Protein AF-A0A2J5P3P3-F1 (afdb_monomer)

InterPro domains:
  IPR005255 PdxA family [PF04166] (1-37)
  IPR005255 PdxA family [PTHR30004] (1-43)

Secondary structure (DSSP, 8-state):
--SSSS-----SS---GGGTTTT----HHHHHHHHHHHHHHHTT-

Solvent-accessible surface area (backbone atoms only — not comparable to full-atom values): 3004 Å² total; per-residue (Å²): 93,86,93,54,101,56,94,46,66,62,57,93,70,80,83,57,73,94,38,64,92,67,86,68,71,82,56,64,52,50,52,50,23,51,54,50,45,52,50,51,52,68,75,71,111

Structure (mmCIF, N/CA/C/O backbone):
data_AF-A0A2J5P3P3-F1
#
_entry.id   AF-A0A2J5P3P3-F1
#
loop_
_atom_site.group_PDB
_atom_site.id
_atom_site.type_symbol
_atom_site.label_atom_id
_atom_site.label_alt_id
_atom_site.label_comp_id
_atom_site.label_asym_id
_atom_site.label_entity_id
_atom_site.label_seq_id
_atom_site.pdbx_PDB_ins_code
_atom_site.Cartn_x
_atom_site.Cartn_y
_atom_site.Cartn_z
_atom_site.occupancy
_atom_site.B_iso_or_equiv
_atom_site.auth_seq_id
_atom_site.auth_comp_id
_atom_site.auth_asym_id
_atom_site.auth_atom_id
_atom_site.pdbx_PDB_model_num
ATOM 1 N N . THR A 1 1 ? -6.239 -2.585 3.610 1.00 98.25 1 THR A N 1
ATOM 2 C CA . THR A 1 1 ? -6.773 -3.914 3.965 1.00 98.25 1 THR A CA 1
ATOM 3 C C . THR A 1 1 ? -7.737 -3.763 5.110 1.00 98.25 1 THR A C 1
ATOM 5 O O . THR A 1 1 ? -7.380 -3.138 6.097 1.00 98.25 1 THR A O 1
ATOM 8 N N . LEU A 1 2 ? -8.950 -4.286 4.956 1.00 98.12 2 LEU A N 1
ATOM 9 C CA . LEU A 1 2 ? -9.992 -4.243 5.983 1.00 98.12 2 LEU A CA 1
ATOM 10 C C . LEU A 1 2 ? -9.880 -5.455 6.919 1.00 98.12 2 LEU A C 1
ATOM 12 O O . LEU A 1 2 ? -9.352 -6.489 6.516 1.00 98.12 2 LEU A O 1
ATOM 16 N N . GLY A 1 3 ? -10.369 -5.311 8.152 1.00 98.19 3 GLY A N 1
ATOM 17 C CA . GLY A 1 3 ? -10.398 -6.381 9.159 1.00 98.19 3 GLY A CA 1
ATOM 18 C C . GLY A 1 3 ? -9.121 -6.548 9.992 1.00 98.19 3 GLY A C 1
ATOM 19 O O . GLY A 1 3 ? -9.098 -7.379 10.893 1.00 98.19 3 GLY A O 1
ATOM 20 N N . LEU A 1 4 ? -8.068 -5.766 9.732 1.00 98.44 4 LEU A N 1
ATOM 21 C CA . LEU A 1 4 ? -6.871 -5.741 10.577 1.00 98.44 4 LEU A CA 1
ATOM 22 C C . LEU A 1 4 ? -7.083 -4.854 11.815 1.00 98.44 4 LEU A C 1
ATOM 24 O O . LEU A 1 4 ? -7.817 -3.869 11.728 1.00 98.44 4 LEU A O 1
ATOM 28 N N . PRO A 1 5 ? -6.386 -5.128 12.936 1.00 98.06 5 PRO A N 1
ATOM 29 C CA . PRO A 1 5 ? -6.457 -4.305 14.146 1.00 98.06 5 PRO A CA 1
ATOM 30 C C . PRO A 1 5 ? -5.666 -2.985 14.035 1.00 98.06 5 PRO A C 1
ATOM 32 O O . PRO A 1 5 ? -5.398 -2.336 15.040 1.00 98.06 5 PRO A O 1
ATOM 35 N N . PHE A 1 6 ? -5.253 -2.596 12.827 1.00 98.50 6 PHE A N 1
ATOM 36 C CA . PHE A 1 6 ? -4.555 -1.348 12.531 1.00 98.50 6 PHE A CA 1
ATOM 37 C C . PHE A 1 6 ? -4.799 -0.927 11.077 1.00 98.50 6 PHE A C 1
ATOM 39 O O . PHE A 1 6 ? -5.159 -1.737 10.217 1.00 98.50 6 PHE A O 1
ATOM 46 N N . ILE A 1 7 ? -4.572 0.356 10.788 1.00 98.75 7 ILE A N 1
ATOM 47 C CA . ILE A 1 7 ? -4.690 0.915 9.439 1.00 98.75 7 ILE A CA 1
ATOM 48 C C . ILE A 1 7 ? -3.556 0.370 8.565 1.00 98.75 7 ILE A C 1
ATOM 50 O O . ILE A 1 7 ? -2.379 0.523 8.883 1.00 98.75 7 ILE A O 1
ATOM 54 N N . ARG A 1 8 ? -3.911 -0.235 7.428 1.00 98.81 8 ARG A N 1
ATOM 55 C CA . ARG A 1 8 ? -2.955 -0.695 6.413 1.00 98.81 8 ARG A CA 1
ATOM 56 C C . ARG A 1 8 ? -3.433 -0.311 5.021 1.00 98.81 8 ARG A C 1
ATOM 58 O O . ARG A 1 8 ? -4.433 -0.854 4.545 1.00 98.81 8 ARG A O 1
ATOM 65 N N . THR A 1 9 ? -2.698 0.562 4.346 1.00 98.81 9 THR A N 1
ATOM 66 C CA . THR A 1 9 ? -2.827 0.826 2.905 1.00 98.81 9 THR A CA 1
ATOM 67 C C . THR A 1 9 ? -1.660 0.175 2.159 1.00 98.81 9 THR A C 1
ATOM 69 O O . THR A 1 9 ? -0.751 -0.388 2.772 1.00 98.81 9 THR A O 1
ATOM 72 N N . SER A 1 10 ? -1.721 0.138 0.832 1.00 98.81 10 SER A N 1
ATOM 73 C CA . SER A 1 1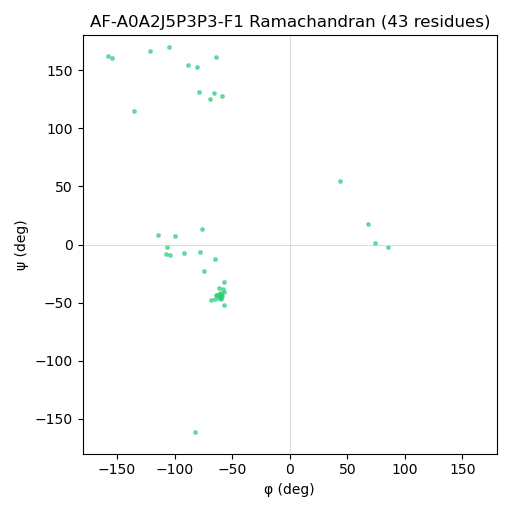0 ? -0.648 -0.399 -0.004 1.00 98.81 10 SER A CA 1
ATOM 74 C C . SER A 1 10 ? -0.761 0.193 -1.403 1.00 98.81 10 SER A C 1
ATOM 76 O O . SER A 1 10 ? -1.820 0.713 -1.754 1.00 98.81 10 SER A O 1
ATOM 78 N N . VAL A 1 11 ? 0.325 0.109 -2.163 1.00 98.62 11 VAL A N 1
ATOM 79 C CA . VAL A 1 11 ? 0.328 0.398 -3.598 1.00 98.62 11 VAL A CA 1
ATOM 80 C C . VAL A 1 11 ? -0.548 -0.603 -4.358 1.00 98.62 11 VAL A C 1
ATOM 82 O O . VAL A 1 11 ? -0.856 -1.686 -3.854 1.00 98.62 11 VAL A O 1
ATOM 85 N N . ASP A 1 12 ? -0.931 -0.243 -5.577 1.00 98.25 12 ASP A N 1
ATOM 86 C CA . ASP A 1 12 ? -1.719 -1.065 -6.508 1.00 98.25 12 ASP A CA 1
ATOM 87 C C . ASP A 1 12 ? -0.871 -1.763 -7.589 1.00 98.25 12 ASP A C 1
ATOM 89 O O . ASP A 1 12 ? -1.414 -2.401 -8.488 1.00 98.25 12 ASP A O 1
ATOM 93 N N . HIS A 1 13 ? 0.457 -1.690 -7.485 1.00 98.12 13 HIS A N 1
ATOM 94 C CA . HIS A 1 13 ? 1.398 -2.305 -8.419 1.00 98.12 13 HIS A CA 1
ATOM 95 C C . HIS A 1 13 ? 2.344 -3.309 -7.737 1.00 98.12 13 HIS A C 1
ATOM 97 O O . HIS A 1 13 ? 2.459 -3.377 -6.512 1.00 98.12 13 HIS 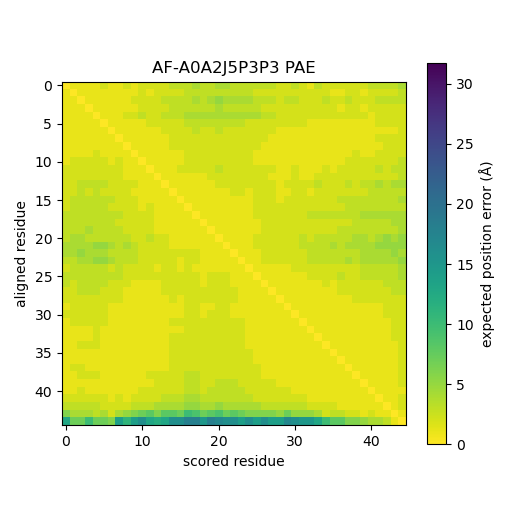A O 1
ATOM 103 N N . GLY A 1 14 ? 3.037 -4.105 -8.558 1.00 98.19 14 GLY A N 1
ATOM 104 C CA . GLY A 1 14 ? 4.082 -5.039 -8.128 1.00 98.19 14 GLY A CA 1
ATOM 105 C C . GLY A 1 14 ? 5.451 -4.376 -7.939 1.00 98.19 14 GLY A C 1
ATOM 106 O O . GLY A 1 14 ? 5.564 -3.159 -7.812 1.00 98.19 14 GLY A O 1
ATOM 107 N N . THR A 1 15 ? 6.514 -5.182 -7.937 1.00 98.19 15 THR A N 1
ATOM 108 C CA . THR A 1 15 ? 7.886 -4.717 -7.665 1.00 98.19 15 THR A CA 1
ATOM 109 C C . THR A 1 15 ? 8.536 -3.932 -8.802 1.00 98.19 15 THR A C 1
ATOM 111 O O . THR A 1 15 ? 9.472 -3.190 -8.524 1.00 98.19 15 THR A O 1
ATOM 114 N N . ALA A 1 16 ? 8.079 -4.108 -10.048 1.00 98.12 16 ALA A N 1
ATOM 115 C CA . ALA A 1 16 ? 8.651 -3.483 -11.246 1.00 98.12 16 ALA A CA 1
ATOM 116 C C . ALA A 1 16 ? 10.196 -3.538 -11.260 1.00 98.12 16 ALA A C 1
ATOM 118 O O . ALA A 1 16 ? 10.875 -2.511 -11.333 1.00 98.12 16 ALA A O 1
ATOM 119 N N . LEU A 1 17 ? 10.766 -4.746 -11.116 1.00 98.62 17 LEU A N 1
ATOM 120 C CA . LEU A 1 17 ? 12.221 -4.950 -11.007 1.00 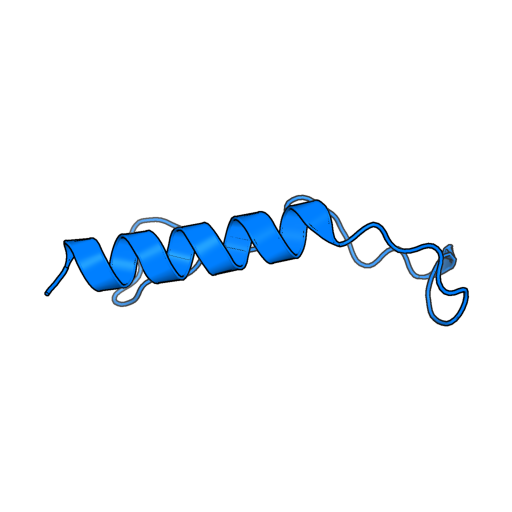98.62 17 LEU A CA 1
ATOM 121 C C . LEU A 1 17 ? 12.972 -4.373 -12.212 1.00 98.62 17 LEU A C 1
ATOM 123 O O . LEU A 1 17 ? 14.076 -3.854 -12.075 1.00 98.62 17 LEU A O 1
ATOM 127 N N . GLU A 1 18 ? 12.339 -4.406 -13.378 1.00 98.38 18 GLU A N 1
ATOM 128 C CA . GLU A 1 18 ? 12.811 -3.813 -14.621 1.00 98.38 18 GLU A CA 1
ATOM 129 C C . GLU A 1 18 ? 12.912 -2.281 -14.595 1.00 98.38 18 GLU A C 1
ATOM 131 O O . GLU A 1 18 ? 13.518 -1.722 -15.502 1.00 98.38 18 GLU A O 1
ATOM 136 N N . LEU A 1 19 ? 12.354 -1.593 -13.591 1.00 98.31 19 LEU A N 1
ATOM 137 C CA . LEU A 1 19 ? 12.456 -0.139 -13.393 1.00 98.31 19 LEU A CA 1
ATOM 138 C C . LEU A 1 19 ? 13.380 0.246 -12.227 1.00 98.31 19 LEU A C 1
ATOM 140 O O . LEU A 1 19 ? 13.688 1.431 -12.045 1.00 98.31 19 LEU A O 1
ATOM 144 N N . ALA A 1 20 ? 13.834 -0.730 -11.436 1.00 98.38 20 ALA A N 1
ATOM 145 C CA . ALA A 1 20 ? 14.642 -0.486 -10.249 1.00 98.38 20 ALA A CA 1
ATOM 146 C C . ALA A 1 20 ? 15.945 0.253 -10.604 1.00 98.38 20 ALA A C 1
ATOM 148 O O . ALA A 1 20 ? 16.688 -0.142 -11.500 1.00 98.38 20 ALA A O 1
ATOM 149 N N . GLY A 1 21 ? 16.211 1.363 -9.909 1.00 98.38 21 GLY A N 1
ATOM 150 C CA . GLY A 1 21 ? 17.407 2.187 -10.123 1.00 98.38 21 GLY A CA 1
ATOM 151 C C . GLY A 1 21 ? 17.401 3.051 -11.392 1.00 98.38 21 GLY A C 1
ATOM 152 O O . GLY A 1 21 ? 18.363 3.776 -11.619 1.00 98.38 21 GLY A O 1
ATOM 153 N N . GLN A 1 22 ? 16.336 3.029 -12.203 1.00 98.44 22 GLN A N 1
ATOM 154 C CA . GLN A 1 22 ? 16.284 3.798 -13.458 1.00 98.44 22 GLN A CA 1
ATOM 155 C C . GLN A 1 22 ? 15.676 5.199 -13.318 1.00 98.44 22 GLN A C 1
ATOM 157 O O . GLN A 1 22 ? 15.662 5.949 -14.289 1.00 98.44 22 GLN A O 1
ATOM 162 N N . GLY A 1 23 ? 15.115 5.540 -12.152 1.00 98.06 23 GLY A N 1
ATOM 163 C CA . GLY A 1 23 ? 14.414 6.815 -11.945 1.00 98.06 23 GLY A CA 1
ATOM 164 C C . GLY A 1 23 ? 13.099 6.946 -12.728 1.00 98.06 23 GLY A C 1
ATOM 165 O O . GLY A 1 23 ? 12.609 8.053 -12.911 1.00 98.06 23 GLY A O 1
ATOM 166 N N . LYS A 1 24 ? 12.540 5.826 -13.209 1.00 98.25 24 LYS A N 1
ATOM 167 C CA . LYS A 1 24 ? 11.317 5.773 -14.035 1.00 98.25 24 LYS A CA 1
ATOM 168 C C . LYS A 1 24 ? 10.082 5.255 -13.295 1.00 98.25 24 LYS A C 1
ATOM 170 O O . LYS A 1 24 ? 9.020 5.154 -13.898 1.00 98.25 24 LYS A O 1
ATOM 175 N N . ALA A 1 25 ? 10.223 4.871 -12.027 1.00 98.38 25 ALA A N 1
ATOM 176 C CA . ALA A 1 25 ? 9.092 4.409 -11.233 1.00 98.38 25 ALA A CA 1
ATOM 177 C C . ALA A 1 25 ? 8.102 5.563 -11.014 1.00 98.38 25 ALA A C 1
ATOM 179 O O . ALA A 1 25 ? 8.494 6.657 -10.610 1.00 98.38 25 ALA A O 1
ATOM 180 N N . GLU A 1 26 ? 6.825 5.308 -11.283 1.00 97.94 26 GLU A N 1
ATOM 181 C CA . GLU A 1 26 ? 5.736 6.239 -10.991 1.00 97.94 26 GLU A CA 1
ATOM 182 C C . GLU A 1 26 ? 5.395 6.139 -9.493 1.00 97.94 26 GLU A C 1
ATOM 184 O O . GLU A 1 26 ? 5.284 5.040 -8.951 1.00 97.94 26 GLU A O 1
ATOM 189 N N . VAL A 1 27 ? 5.292 7.275 -8.798 1.00 98.38 27 VAL A N 1
ATOM 190 C CA . VAL A 1 27 ? 5.170 7.330 -7.326 1.00 98.38 27 VAL A CA 1
ATOM 191 C C . VAL A 1 27 ? 3.742 7.634 -6.849 1.00 98.38 27 VAL A C 1
ATOM 193 O O . VAL A 1 27 ? 3.444 7.535 -5.655 1.00 98.38 27 VAL A O 1
ATOM 196 N N . GLY A 1 28 ? 2.838 7.995 -7.757 1.00 98.62 28 GLY A N 1
ATOM 197 C CA . GLY A 1 28 ? 1.473 8.431 -7.492 1.00 98.62 28 GLY A CA 1
ATOM 198 C C . GLY A 1 28 ? 0.653 7.417 -6.704 1.00 98.62 28 GLY A C 1
ATOM 199 O O . GLY A 1 28 ? -0.039 7.804 -5.758 1.00 98.62 28 GLY A O 1
ATOM 200 N N . SER A 1 29 ? 0.779 6.122 -7.007 1.00 98.50 29 SER A N 1
ATOM 201 C CA . SER A 1 29 ? 0.129 5.056 -6.226 1.00 98.50 29 SER A CA 1
ATOM 202 C C . SER A 1 29 ? 0.584 5.050 -4.762 1.00 98.50 29 SER A C 1
ATOM 204 O O . SER A 1 29 ? -0.236 5.023 -3.841 1.00 98.50 29 SER A O 1
ATOM 206 N N . PHE A 1 30 ? 1.892 5.175 -4.526 1.00 98.81 30 PHE A N 1
ATOM 207 C CA . PHE A 1 30 ? 2.457 5.209 -3.178 1.00 98.81 30 PHE A CA 1
ATOM 208 C C . PHE A 1 30 ? 2.000 6.453 -2.411 1.00 98.81 30 PHE A C 1
ATOM 210 O O . PHE A 1 30 ? 1.541 6.345 -1.271 1.00 98.81 30 PHE A O 1
ATOM 217 N N . ILE A 1 31 ? 2.062 7.632 -3.040 1.00 98.88 31 ILE A N 1
ATOM 218 C CA . ILE A 1 31 ? 1.574 8.887 -2.447 1.00 98.88 31 ILE A CA 1
ATOM 219 C C . ILE A 1 31 ? 0.087 8.769 -2.099 1.00 98.88 31 ILE A C 1
ATOM 221 O O . ILE A 1 31 ? -0.323 9.148 -1.002 1.00 98.88 31 ILE A O 1
ATOM 225 N N . THR A 1 32 ? -0.719 8.200 -2.994 1.00 98.88 32 THR A N 1
ATOM 226 C CA . THR A 1 32 ? -2.151 7.979 -2.760 1.00 98.88 32 THR A CA 1
ATOM 227 C C . THR A 1 32 ? -2.383 7.045 -1.574 1.00 98.88 32 THR A C 1
ATOM 229 O O . THR A 1 32 ? -3.183 7.363 -0.691 1.00 98.88 32 THR A O 1
ATOM 232 N N . ALA A 1 33 ? -1.647 5.932 -1.496 1.00 98.88 33 ALA A N 1
ATOM 233 C CA . ALA A 1 33 ? -1.728 4.991 -0.383 1.00 98.88 33 ALA A CA 1
ATOM 234 C C . ALA A 1 33 ? -1.353 5.644 0.958 1.00 98.88 33 ALA A C 1
ATOM 236 O O . ALA A 1 33 ? -2.032 5.415 1.965 1.00 98.88 33 ALA A O 1
ATOM 237 N N . LEU A 1 34 ? -0.308 6.476 0.978 1.00 98.88 34 LEU A N 1
ATOM 238 C CA . LEU A 1 34 ? 0.134 7.188 2.176 1.00 98.88 34 LEU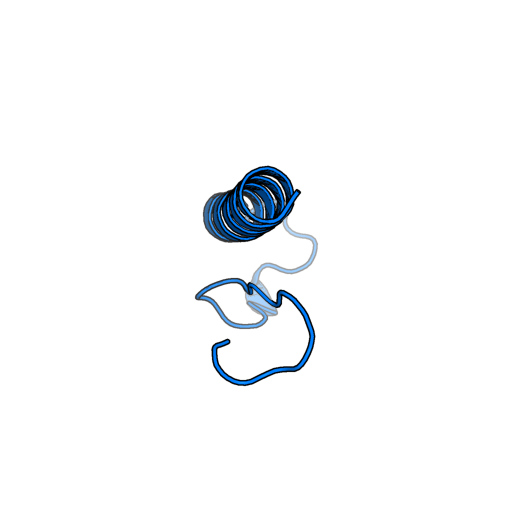 A CA 1
ATOM 239 C C . LEU A 1 34 ? -0.882 8.252 2.612 1.00 98.88 34 LEU A C 1
ATOM 241 O O . LEU A 1 34 ? -1.285 8.280 3.774 1.00 98.88 34 LEU A O 1
ATOM 245 N N . ASN A 1 35 ? -1.356 9.080 1.680 1.00 98.88 35 ASN A N 1
ATOM 246 C CA . ASN A 1 35 ? -2.356 10.112 1.958 1.00 98.88 35 ASN A CA 1
ATOM 247 C C . ASN A 1 35 ? -3.671 9.509 2.461 1.00 98.88 35 ASN A C 1
ATOM 249 O O . ASN A 1 35 ? -4.299 10.059 3.366 1.00 98.88 35 ASN A O 1
ATOM 253 N N . LEU A 1 36 ? -4.077 8.356 1.921 1.00 98.81 36 LEU A N 1
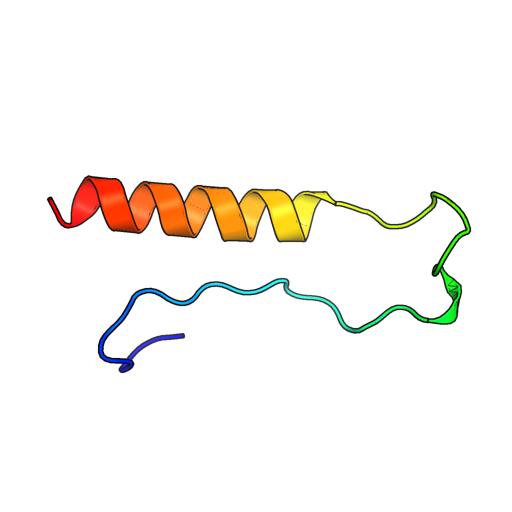ATOM 254 C CA . LEU A 1 36 ? -5.241 7.630 2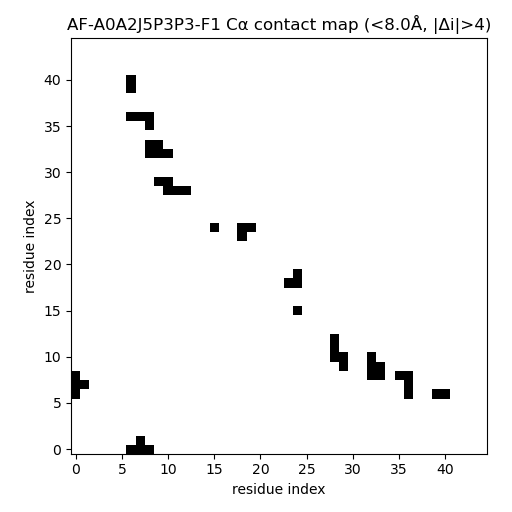.417 1.00 98.81 36 LEU A CA 1
ATOM 255 C C . LEU A 1 36 ? -5.033 7.150 3.858 1.00 98.81 36 LEU A C 1
ATOM 257 O O . LEU A 1 36 ? -5.934 7.318 4.675 1.00 98.81 36 LEU A O 1
ATOM 261 N N . ALA A 1 37 ? -3.860 6.602 4.192 1.00 98.81 37 ALA A N 1
ATOM 262 C CA . ALA A 1 37 ? -3.554 6.204 5.565 1.00 98.81 37 ALA A CA 1
ATOM 263 C C . ALA A 1 37 ? -3.599 7.402 6.525 1.00 98.81 37 ALA A C 1
ATOM 265 O O . ALA A 1 37 ? -4.233 7.308 7.572 1.00 98.81 37 ALA A O 1
ATOM 266 N N . ILE A 1 38 ? -3.011 8.544 6.145 1.00 98.88 38 ILE A N 1
ATOM 267 C CA . ILE A 1 38 ? -3.065 9.789 6.930 1.00 98.88 38 ILE A CA 1
ATOM 268 C C . ILE A 1 38 ? -4.513 10.241 7.129 1.00 98.88 38 ILE A C 1
ATOM 270 O O . ILE A 1 38 ? -4.917 10.536 8.251 1.00 98.88 38 ILE A O 1
ATOM 274 N N . LYS A 1 39 ? -5.322 10.245 6.064 1.00 98.81 39 LYS A N 1
ATOM 275 C CA . LYS A 1 39 ? -6.744 10.598 6.147 1.00 98.81 39 LYS A CA 1
ATOM 276 C C . LYS A 1 39 ? -7.504 9.669 7.095 1.00 98.81 39 LYS A C 1
ATOM 278 O O . LYS A 1 39 ? -8.319 10.140 7.877 1.00 98.81 39 LYS A O 1
ATOM 283 N N . MET A 1 40 ? -7.240 8.363 7.039 1.00 98.62 40 MET A N 1
ATOM 284 C CA . MET A 1 40 ? -7.840 7.401 7.964 1.00 98.62 40 MET A CA 1
ATOM 285 C C . MET A 1 40 ? -7.413 7.679 9.407 1.00 98.62 40 MET A C 1
ATOM 287 O O . MET A 1 40 ? -8.280 7.698 10.267 1.00 98.62 40 MET A O 1
ATOM 291 N N . ILE A 1 41 ? -6.127 7.964 9.658 1.00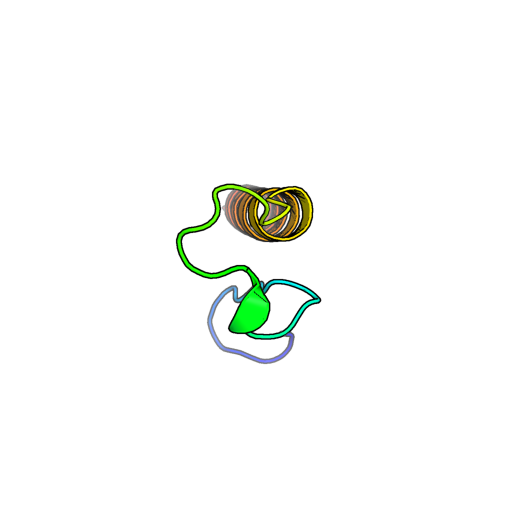 98.69 41 ILE A N 1
ATOM 292 C CA . ILE A 1 41 ? -5.618 8.325 10.991 1.00 98.69 41 ILE A CA 1
ATOM 293 C C . ILE A 1 41 ? -6.356 9.553 11.529 1.00 98.69 41 ILE A C 1
ATOM 295 O O . ILE A 1 41 ? -6.910 9.480 12.621 1.00 98.69 41 ILE A O 1
ATOM 299 N N . VAL A 1 42 ? -6.417 10.641 10.751 1.00 98.69 42 VAL A N 1
ATOM 300 C CA . VAL A 1 42 ? -7.115 11.886 11.126 1.00 98.69 42 VAL A CA 1
ATOM 301 C C . VAL A 1 42 ? -8.597 11.635 11.418 1.00 98.69 42 VAL A C 1
ATOM 303 O O . VAL A 1 42 ? -9.133 12.202 12.359 1.00 98.69 42 VAL A O 1
ATOM 306 N N . ASN A 1 43 ? -9.251 10.756 10.656 1.00 97.81 43 ASN A N 1
ATOM 307 C CA . ASN A 1 43 ? -10.667 10.424 10.839 1.00 97.81 43 ASN A CA 1
ATOM 308 C C . ASN A 1 43 ? -10.948 9.462 12.008 1.00 97.81 43 ASN A C 1
ATOM 310 O O . ASN A 1 43 ? -12.112 9.167 12.273 1.00 97.81 43 ASN A O 1
ATOM 314 N N . THR A 1 44 ? -9.912 8.915 12.646 1.00 94.50 44 THR A N 1
ATOM 315 C CA . THR A 1 44 ? -10.032 7.974 13.776 1.00 94.50 44 THR A CA 1
ATOM 316 C C . THR A 1 44 ? -9.483 8.534 15.090 1.00 94.50 44 THR A C 1
ATOM 318 O O . THR A 1 44 ? -9.374 7.786 16.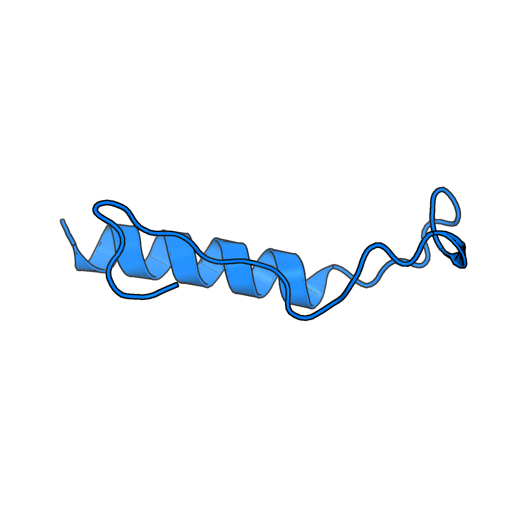060 1.00 94.50 44 THR A O 1
ATOM 321 N N . GLN A 1 45 ? -9.124 9.823 15.107 1.00 76.62 45 GLN A N 1
ATOM 322 C CA . GLN A 1 45 ? -8.904 10.606 16.329 1.00 76.62 45 GLN A CA 1
ATOM 323 C C . GLN A 1 45 ? -10.246 11.086 16.880 1.00 76.62 45 GLN A C 1
ATOM 325 O O . GLN A 1 45 ? -10.392 11.062 18.120 1.00 76.62 45 GLN A O 1
#

Sequence (45 aa):
TLGLPFIRTSVDHGTALELAGQGKAEVGSFITALNLAIKMIVNTQ

Organism: NCBI:txid1134687

Radius of gyration: 13.3 Å; Cα contacts (8 Å, |Δi|>4): 24; chains: 1; bounding box: 28×18×31 Å

Mean predicted aligned error: 2.09 Å

Nearest PDB structures (foldseek):
  6uz7-assembly1_AE  TM=4.250E-01  e=7.349E+00  Kluyveromyces lactis

pLDDT: mean 9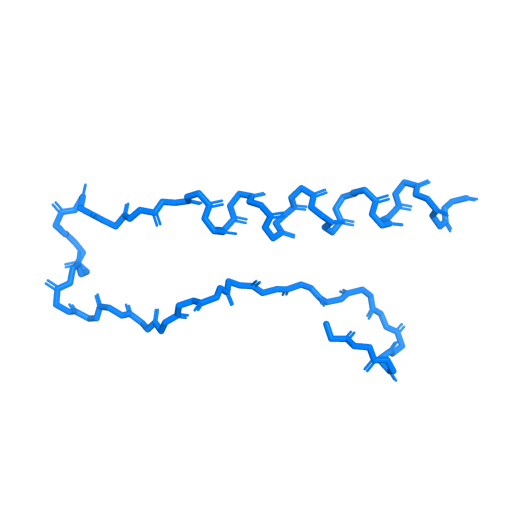7.92, std 3.28, range [76.62, 98.88]

Foldseek 3Di:
DPPDPADDFDFPDDDPPVCPPVPPDDCVRVVVRVVVNVVVVVVVD